Protein AF-A0AAW1KBD0-F1 (afdb_monomer)

InterPro domains:
  IPR000010 Cystatin domain [PF16845] (29-85)
  IPR000010 Cystatin domain [SM00043] (21-104)
  IPR000010 Cystatin domain [cd00042] (24-84)
  IPR018073 Proteinase inhibitor I25, cystatin, conserved site [PS00287] (68-81)
  IPR046350 Cystatin superfamily [SSF54403] (17-84)

Organism: Saponaria officinalis (NCBI:txid3572)

pLDDT: mean 74.29, std 20.33, range [38.12, 97.69]

Secondary structure (DSSP, 8-state):
--TTSHHHHGGGS---------TTS-EE-S-TT-HHHHHHHHHHHHHHHHTS-GGGEEEEEEEEEEEEEESSSEEEEEEEEEEEE--------------TT---PPPPP-----

Sequence (114 aa):
MNTRALFFVLSLLAVITTTSAIVGSYKPIPDLHDPHVQEIAKYAVSEHNKHTSAARLLEYVEIVKGESQVVAGIMYRLVISAKDVVPLTISWPLFMKSHGHTTLASLLSAPLIN

Foldseek 3Di:
DDPVVVVVVVVPPDPPPPPPPPAFDWDWDPDCPPPVNVVVQQVVLVVVQVPDDPQFRKDFDGWPTWIWHDDVHIDIDTDTDIDGDHPPPPPDPQDWDDDPDDPDTDGDDDDDDD

Mean predicted aligned error: 16.5 Å

Solvent-accessible surface area (backbone atoms only — not comparable to full-atom values): 7747 Å² total; per-residue (Å²): 135,69,79,74,60,64,66,62,64,66,72,79,75,72,89,72,82,73,74,75,78,60,82,70,46,77,38,76,52,92,59,70,79,38,68,68,57,44,48,53,52,49,47,53,43,52,56,53,39,75,80,43,60,70,84,64,26,59,42,80,73,49,73,79,43,48,31,36,28,60,74,101,54,79,48,76,51,72,42,69,47,63,45,80,40,79,59,85,73,81,75,76,83,84,83,80,83,87,58,94,90,63,98,73,89,80,88,85,82,88,85,84,88,131

Structure (mmCIF, N/CA/C/O backbone):
data_AF-A0AAW1KBD0-F1
#
_entry.id   AF-A0AAW1KBD0-F1
#
loop_
_atom_site.group_PDB
_atom_site.id
_atom_site.type_symbol
_atom_site.label_atom_id
_atom_site.label_alt_id
_atom_site.label_comp_id
_atom_site.label_asym_id
_atom_site.label_entity_id
_atom_site.label_seq_id
_atom_site.pdbx_PDB_ins_code
_atom_site.Cartn_x
_atom_site.Cartn_y
_atom_site.Cartn_z
_atom_site.occupancy
_atom_site.B_iso_or_equiv
_atom_site.auth_seq_id
_atom_site.auth_comp_id
_atom_site.auth_asym_id
_atom_site.auth_atom_id
_atom_site.pdbx_PDB_model_num
ATOM 1 N N . MET A 1 1 ? 39.008 22.896 -50.871 1.00 45.06 1 MET A N 1
ATOM 2 C CA . MET A 1 1 ? 37.772 22.338 -50.283 1.00 45.06 1 MET A CA 1
ATOM 3 C C . MET A 1 1 ? 38.145 21.018 -49.637 1.00 45.06 1 MET A C 1
ATOM 5 O O . MET A 1 1 ? 38.521 20.081 -50.328 1.00 45.06 1 MET A O 1
ATOM 9 N N . ASN A 1 2 ? 38.233 21.013 -48.311 1.00 38.81 2 ASN A N 1
ATOM 10 C CA . ASN A 1 2 ? 39.131 20.123 -47.582 1.00 38.81 2 ASN A CA 1
ATOM 11 C C . ASN A 1 2 ? 38.305 18.950 -47.047 1.00 38.81 2 ASN A C 1
ATOM 13 O O . ASN A 1 2 ? 37.706 19.040 -45.978 1.00 38.81 2 ASN A O 1
ATOM 17 N N . THR A 1 3 ? 38.274 17.845 -47.789 1.00 50.84 3 THR A N 1
ATOM 18 C CA . THR A 1 3 ? 37.508 16.614 -47.495 1.00 50.84 3 THR A CA 1
ATOM 19 C C . THR A 1 3 ? 37.859 15.938 -46.162 1.00 50.84 3 THR A C 1
ATOM 21 O O . THR A 1 3 ? 37.171 15.019 -45.738 1.00 50.84 3 THR A O 1
ATOM 24 N N . ARG A 1 4 ? 38.886 16.420 -45.452 1.00 52.44 4 ARG A N 1
ATOM 25 C CA . ARG A 1 4 ? 39.281 15.954 -44.114 1.00 52.44 4 ARG A CA 1
ATOM 26 C C . ARG A 1 4 ? 38.477 16.582 -42.970 1.00 52.44 4 ARG A C 1
ATOM 28 O O . ARG A 1 4 ? 38.449 16.013 -41.887 1.00 52.44 4 ARG A O 1
ATOM 35 N N . ALA A 1 5 ? 37.810 17.717 -43.200 1.00 51.47 5 ALA A N 1
ATOM 36 C CA . ALA A 1 5 ? 36.994 18.378 -42.176 1.00 51.47 5 ALA A CA 1
ATOM 37 C C . ALA A 1 5 ? 35.579 17.776 -42.058 1.00 51.47 5 ALA A C 1
ATOM 39 O O . ALA A 1 5 ? 34.957 17.869 -41.004 1.00 51.47 5 ALA A O 1
ATOM 40 N N . LEU A 1 6 ? 35.089 17.107 -43.110 1.00 47.59 6 LEU A N 1
ATOM 41 C CA . LEU A 1 6 ? 33.746 16.516 -43.128 1.00 47.59 6 LEU A CA 1
ATOM 42 C C . LEU A 1 6 ? 33.640 15.239 -42.271 1.00 47.59 6 LEU A C 1
ATOM 44 O O . LEU A 1 6 ? 32.565 14.913 -41.782 1.00 47.59 6 LEU A O 1
ATOM 48 N N . PHE A 1 7 ? 34.758 14.543 -42.038 1.00 49.81 7 PHE A N 1
ATOM 49 C CA . PHE A 1 7 ? 34.787 13.328 -41.215 1.00 49.81 7 PHE A CA 1
ATOM 50 C C . PHE A 1 7 ? 34.842 13.598 -39.706 1.00 49.81 7 PHE A C 1
ATOM 52 O O . PHE A 1 7 ? 34.491 12.720 -38.926 1.00 49.81 7 PHE A O 1
ATOM 59 N N . PHE A 1 8 ? 35.229 14.805 -39.280 1.00 47.72 8 PHE A N 1
ATOM 60 C CA . PHE A 1 8 ? 35.295 15.145 -37.854 1.00 47.72 8 PHE A CA 1
ATOM 61 C C . PHE A 1 8 ? 33.967 15.667 -37.292 1.00 47.72 8 PHE A C 1
ATOM 63 O O . PHE A 1 8 ? 33.673 15.444 -36.122 1.00 47.72 8 PHE A O 1
ATOM 70 N N . VAL A 1 9 ? 33.126 16.302 -38.115 1.00 53.31 9 VAL A N 1
ATOM 71 C CA . VAL A 1 9 ? 31.834 16.859 -37.667 1.00 53.31 9 VAL A CA 1
ATOM 72 C C . VAL A 1 9 ? 30.749 15.778 -37.545 1.00 53.31 9 VAL A C 1
ATOM 74 O O . VAL A 1 9 ? 29.863 15.892 -36.702 1.00 53.31 9 VAL A O 1
ATOM 77 N N . LEU A 1 10 ? 30.850 14.676 -38.299 1.00 48.78 10 LEU A N 1
ATOM 78 C CA . LEU A 1 10 ? 29.890 13.563 -38.224 1.00 48.78 10 LEU A CA 1
ATOM 79 C C . LEU A 1 10 ? 30.087 12.655 -36.991 1.00 48.78 10 LEU A C 1
ATOM 81 O O . LEU A 1 10 ? 29.216 11.852 -36.675 1.00 48.78 10 LEU A O 1
ATOM 85 N N . SER A 1 11 ? 31.202 12.796 -36.265 1.00 51.06 11 SER A N 1
ATOM 86 C CA . SER A 1 11 ? 31.470 12.035 -35.035 1.00 51.06 11 SER A CA 1
ATOM 87 C C . SER A 1 11 ? 30.758 12.601 -33.795 1.00 51.06 11 SER A C 1
ATOM 89 O O . SER A 1 11 ? 30.819 11.982 -32.734 1.00 51.06 11 SER A O 1
ATOM 91 N N . LEU A 1 12 ? 30.098 13.763 -33.896 1.00 52.06 12 LEU A N 1
ATOM 92 C CA . LEU A 1 12 ? 29.471 14.455 -32.759 1.00 52.06 12 LEU A CA 1
ATOM 93 C C . LEU A 1 12 ? 27.948 14.240 -32.673 1.00 52.06 12 LEU A C 1
ATOM 95 O O . LEU A 1 12 ? 27.258 14.984 -31.982 1.00 52.06 12 LEU A O 1
ATOM 99 N N . LEU A 1 13 ? 27.399 13.239 -33.367 1.00 54.75 13 LEU A N 1
ATOM 100 C CA . LEU A 1 13 ? 25.956 12.988 -33.376 1.00 54.75 13 LEU A CA 1
ATOM 101 C C . LEU A 1 13 ? 25.608 11.512 -33.149 1.00 54.75 13 LEU A C 1
ATOM 103 O O . LEU A 1 13 ? 24.948 10.900 -33.975 1.00 54.75 13 LEU A O 1
ATOM 107 N N . ALA A 1 14 ? 26.059 10.937 -32.032 1.00 54.75 14 ALA A N 1
ATOM 108 C CA . ALA A 1 14 ? 25.459 9.729 -31.451 1.00 54.75 14 ALA A CA 1
ATOM 109 C C . ALA A 1 14 ? 26.022 9.447 -30.046 1.00 54.75 14 ALA A C 1
ATOM 111 O O . ALA A 1 14 ? 26.650 8.417 -29.809 1.00 54.75 14 ALA A O 1
ATOM 112 N N . VAL A 1 15 ? 25.776 10.332 -29.074 1.00 56.81 15 VAL A N 1
ATOM 113 C CA . VAL A 1 15 ? 25.726 9.869 -27.678 1.00 56.81 15 VAL A CA 1
ATOM 114 C C . VAL A 1 15 ? 24.391 9.149 -27.524 1.00 56.81 15 VAL A C 1
ATOM 116 O O . VAL A 1 15 ? 23.379 9.731 -27.148 1.00 56.81 15 VAL A O 1
ATOM 119 N N . ILE A 1 16 ? 24.372 7.873 -27.902 1.00 61.94 16 ILE A N 1
ATOM 120 C CA . ILE A 1 16 ? 23.298 6.967 -27.515 1.00 61.94 16 ILE A CA 1
ATOM 121 C C . ILE A 1 16 ? 23.617 6.619 -26.065 1.00 61.94 16 ILE A C 1
ATOM 123 O O . ILE A 1 16 ? 24.506 5.811 -25.799 1.00 61.94 16 ILE A O 1
AT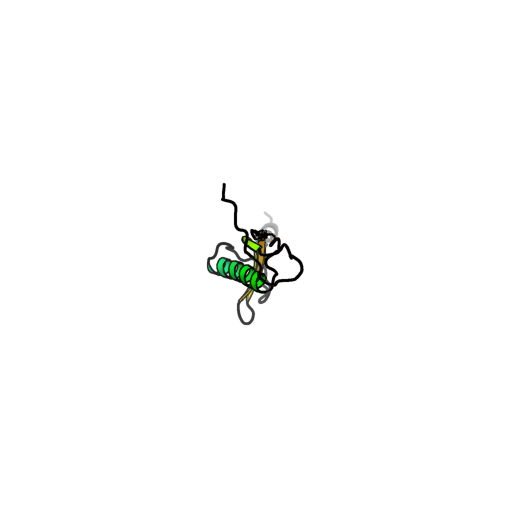OM 127 N N . THR A 1 17 ? 22.956 7.272 -25.109 1.00 53.59 17 THR A N 1
ATOM 128 C CA . THR A 1 17 ? 22.981 6.836 -23.711 1.00 53.59 17 THR A CA 1
ATOM 129 C C . THR A 1 17 ? 22.224 5.514 -23.623 1.00 53.59 17 THR A C 1
ATOM 131 O O . THR A 1 17 ? 21.064 5.449 -23.222 1.00 53.59 17 THR A O 1
ATOM 134 N N . THR A 1 18 ? 22.869 4.420 -24.025 1.00 53.94 18 THR A N 1
ATOM 135 C CA . THR A 1 18 ? 22.396 3.086 -23.683 1.00 53.94 1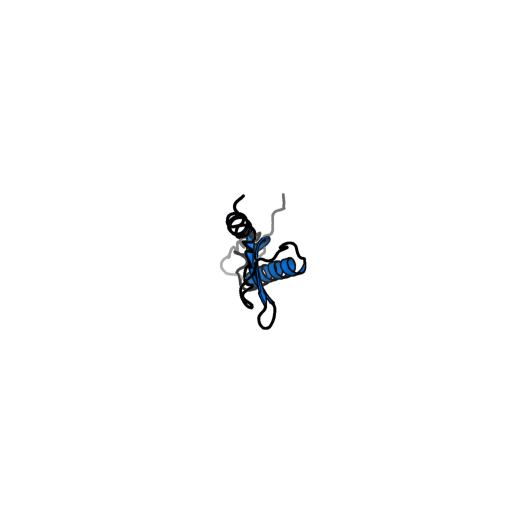8 THR A CA 1
ATOM 136 C C . THR A 1 18 ? 22.533 2.969 -22.172 1.00 53.94 18 THR A C 1
ATOM 138 O O . THR A 1 18 ? 23.605 2.658 -21.652 1.00 53.94 18 THR A O 1
ATOM 141 N N . THR A 1 19 ? 21.462 3.278 -21.441 1.00 56.03 19 THR A N 1
ATOM 142 C CA . THR A 1 19 ? 21.333 2.821 -20.063 1.00 56.03 19 THR A CA 1
ATOM 143 C C . THR A 1 19 ? 21.290 1.304 -20.152 1.00 56.03 19 THR A C 1
ATOM 145 O O . THR A 1 19 ? 20.266 0.707 -20.479 1.00 56.03 19 THR A O 1
ATOM 148 N N . SER A 1 20 ? 22.453 0.670 -19.982 1.00 54.81 20 SER A N 1
ATOM 149 C CA . SER A 1 20 ? 22.546 -0.777 -19.864 1.00 54.81 20 SER A CA 1
ATOM 150 C C . SER A 1 20 ? 21.571 -1.187 -18.773 1.00 54.81 20 SER A C 1
ATOM 152 O O . SER A 1 20 ? 21.772 -0.884 -17.598 1.00 54.81 20 SER A O 1
ATOM 154 N N . ALA A 1 21 ? 20.468 -1.813 -19.175 1.00 56.53 21 ALA A N 1
ATOM 155 C CA . ALA A 1 21 ? 19.522 -2.409 -18.261 1.00 56.53 21 ALA A CA 1
ATOM 156 C C . ALA A 1 21 ? 20.255 -3.549 -17.555 1.00 56.53 21 ALA A C 1
ATOM 158 O O . ALA A 1 21 ? 20.304 -4.664 -18.066 1.00 56.53 21 ALA A O 1
ATOM 159 N N . ILE A 1 22 ? 20.863 -3.259 -16.404 1.00 58.94 22 ILE A N 1
ATOM 160 C CA . ILE A 1 22 ? 21.454 -4.283 -15.549 1.00 58.94 22 ILE A CA 1
ATOM 161 C C . ILE A 1 22 ? 20.298 -5.201 -15.145 1.00 58.94 22 ILE A C 1
ATOM 163 O O . ILE A 1 22 ? 19.399 -4.809 -14.394 1.00 58.94 22 ILE A O 1
ATOM 167 N N . VAL A 1 23 ? 20.271 -6.398 -15.731 1.0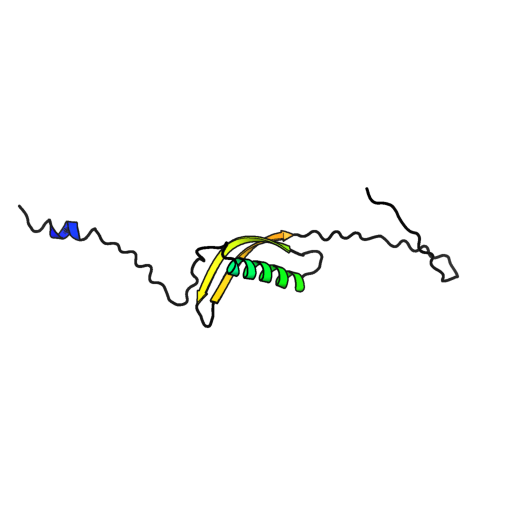0 59.75 23 VAL A N 1
ATOM 168 C CA . VAL A 1 23 ? 19.295 -7.439 -15.411 1.00 59.75 23 VAL A CA 1
ATOM 169 C C . VAL A 1 23 ? 19.441 -7.752 -13.925 1.00 59.75 23 VAL A C 1
ATOM 171 O O . VAL A 1 23 ? 20.545 -7.984 -13.442 1.00 59.75 23 VAL A O 1
ATOM 174 N N . GLY A 1 24 ? 18.332 -7.683 -13.189 1.00 68.62 24 GLY A N 1
ATOM 175 C CA . GLY A 1 24 ? 18.336 -7.862 -11.740 1.00 68.62 24 GLY A CA 1
ATOM 176 C C . GLY A 1 24 ? 18.700 -6.613 -10.931 1.00 68.62 24 GLY A C 1
ATOM 177 O O . GLY A 1 24 ? 19.083 -6.761 -9.782 1.00 68.62 24 GLY A O 1
ATOM 178 N N . SER A 1 25 ? 18.577 -5.392 -11.457 1.00 83.31 25 SER A N 1
ATOM 179 C CA . SER A 1 25 ? 18.565 -4.167 -10.630 1.00 83.31 25 SER A CA 1
ATOM 180 C C . SER A 1 25 ? 17.140 -3.667 -10.394 1.00 83.31 25 SER A C 1
ATOM 182 O O . SER A 1 25 ? 16.263 -3.891 -11.230 1.00 83.31 25 SER A O 1
ATOM 184 N N . TYR A 1 26 ? 16.909 -2.977 -9.274 1.00 91.19 26 TYR A N 1
ATOM 185 C CA . TYR A 1 26 ? 15.653 -2.262 -9.043 1.00 91.19 26 TYR A CA 1
ATOM 186 C C . TYR A 1 26 ? 15.457 -1.178 -10.105 1.00 91.19 26 TYR A C 1
ATOM 188 O O . TYR A 1 26 ? 16.364 -0.388 -10.377 1.00 91.19 26 TYR A O 1
ATOM 196 N N . LYS A 1 27 ? 14.266 -1.142 -10.699 1.00 91.81 27 LYS A N 1
ATOM 197 C CA . LYS A 1 27 ? 13.849 -0.143 -11.683 1.00 91.81 27 LYS A CA 1
ATOM 198 C C . LYS A 1 27 ? 12.646 0.638 -11.163 1.00 91.81 27 LYS A C 1
ATOM 200 O O . LYS A 1 27 ? 11.780 0.026 -10.539 1.00 91.81 27 LYS A O 1
ATOM 205 N N . PRO A 1 28 ? 12.548 1.950 -11.436 1.00 95.44 28 PRO A N 1
ATOM 206 C CA . PRO A 1 28 ? 11.354 2.721 -11.108 1.00 95.44 28 PRO A CA 1
ATOM 207 C C . PRO A 1 28 ? 10.101 2.092 -11.723 1.00 95.44 28 PRO A C 1
ATOM 209 O O . PRO A 1 28 ? 10.129 1.647 -12.873 1.00 95.44 28 PRO A O 1
ATOM 212 N N . ILE A 1 29 ? 9.013 2.052 -10.958 1.00 95.56 29 ILE A N 1
ATOM 213 C CA . ILE A 1 29 ? 7.702 1.639 -11.462 1.00 95.56 29 ILE A CA 1
ATOM 214 C C . ILE A 1 29 ? 7.123 2.814 -12.267 1.00 95.56 29 ILE A C 1
ATOM 216 O O . ILE A 1 29 ? 7.072 3.922 -11.733 1.00 95.56 29 ILE A O 1
ATOM 220 N N . PRO A 1 30 ? 6.721 2.606 -13.535 1.00 91.56 30 PRO A N 1
ATOM 221 C CA . PRO A 1 30 ? 6.287 3.694 -14.410 1.00 91.56 30 PRO A CA 1
ATOM 222 C C . PRO A 1 30 ? 4.930 4.276 -14.009 1.00 91.56 30 PRO A C 1
ATOM 224 O O . PRO A 1 30 ? 4.736 5.481 -14.125 1.00 91.56 30 PRO A O 1
ATOM 227 N N . ASP A 1 31 ? 4.018 3.432 -13.527 1.00 94.75 31 ASP A N 1
ATOM 228 C CA . ASP A 1 31 ? 2.704 3.842 -13.046 1.00 94.75 31 ASP A CA 1
ATOM 229 C C . ASP A 1 31 ? 2.492 3.344 -11.616 1.00 94.75 31 ASP A C 1
ATOM 231 O O . ASP A 1 31 ? 2.358 2.147 -11.362 1.00 94.75 31 ASP A O 1
ATOM 235 N N . LEU A 1 32 ? 2.488 4.278 -10.667 1.00 95.81 32 LEU A N 1
ATOM 236 C CA . LEU A 1 32 ? 2.205 3.972 -9.267 1.00 95.81 32 LEU A CA 1
ATOM 237 C C . LEU A 1 32 ? 0.706 3.788 -9.015 1.00 95.81 32 LEU A C 1
ATOM 239 O O . LEU A 1 32 ? 0.349 3.218 -7.987 1.00 95.81 32 LEU A O 1
ATOM 243 N N . HIS A 1 33 ? -0.163 4.241 -9.921 1.00 95.94 33 HIS A N 1
ATOM 244 C CA . HIS A 1 33 ? -1.614 4.070 -9.839 1.00 95.94 33 HIS A CA 1
ATOM 245 C C . HIS A 1 33 ? -2.100 2.757 -10.450 1.00 95.94 33 HIS A C 1
ATOM 247 O O . HIS A 1 33 ? -3.299 2.477 -10.389 1.00 95.94 33 HIS A O 1
ATOM 253 N N . ASP A 1 34 ? -1.184 1.938 -10.975 1.00 96.81 34 ASP A N 1
ATOM 254 C CA . ASP A 1 34 ? -1.491 0.592 -11.428 1.00 96.81 34 ASP A CA 1
ATOM 255 C C . ASP A 1 34 ? -2.269 -0.165 -10.326 1.00 96.81 34 ASP A C 1
ATOM 257 O O . ASP A 1 34 ? -1.813 -0.218 -9.174 1.00 96.81 34 ASP A O 1
ATOM 261 N N . PRO A 1 35 ? -3.449 -0.737 -10.637 1.00 97.12 35 PRO A N 1
ATOM 262 C CA . PRO A 1 35 ? -4.300 -1.373 -9.636 1.00 97.12 35 PRO A CA 1
ATOM 263 C C . PRO A 1 35 ? -3.596 -2.470 -8.832 1.00 97.12 35 PRO A C 1
ATOM 265 O O . PRO A 1 35 ? -3.861 -2.610 -7.638 1.00 97.12 35 PRO A O 1
ATOM 268 N N . HIS A 1 36 ? -2.679 -3.212 -9.455 1.00 95.81 36 HIS A N 1
ATOM 269 C CA . HIS A 1 36 ? -1.931 -4.271 -8.790 1.00 95.81 36 HIS A CA 1
ATOM 270 C C . HIS A 1 36 ? -0.899 -3.693 -7.813 1.00 95.81 36 HIS A C 1
ATOM 272 O O . HIS A 1 36 ? -0.780 -4.154 -6.678 1.00 95.81 36 HIS A O 1
ATOM 278 N N . VAL A 1 37 ? -0.200 -2.626 -8.204 1.00 95.94 37 VAL A N 1
ATOM 279 C CA . VAL A 1 37 ? 0.752 -1.925 -7.323 1.00 95.94 37 VAL A CA 1
ATOM 280 C C . VAL A 1 37 ? 0.026 -1.282 -6.131 1.00 95.94 37 VAL A C 1
ATOM 282 O O . VAL A 1 37 ? 0.499 -1.356 -4.993 1.00 95.94 37 VAL A O 1
ATOM 285 N N . GLN A 1 38 ? -1.156 -0.712 -6.371 1.00 97.69 38 GLN A N 1
ATOM 286 C CA . GLN A 1 38 ? -2.028 -0.153 -5.335 1.00 97.69 38 GLN A CA 1
ATOM 287 C C . GLN A 1 38 ? -2.525 -1.218 -4.349 1.00 97.69 38 GLN A C 1
ATOM 289 O O . GLN A 1 38 ? -2.573 -0.972 -3.141 1.00 97.69 38 GLN A O 1
ATOM 294 N N . GLU A 1 39 ? -2.887 -2.402 -4.838 1.00 97.25 39 GLU A N 1
ATOM 295 C CA . GLU A 1 39 ? -3.297 -3.530 -4.000 1.00 97.25 39 GLU A CA 1
ATOM 296 C C . GLU A 1 39 ? -2.157 -3.994 -3.086 1.00 97.25 39 GLU A C 1
ATOM 298 O O . GLU A 1 39 ? -2.361 -4.140 -1.879 1.00 97.25 39 GLU A O 1
ATOM 303 N N . ILE A 1 40 ? -0.941 -4.124 -3.625 1.00 96.44 40 ILE A N 1
ATOM 304 C CA . ILE A 1 40 ? 0.255 -4.484 -2.849 1.00 96.44 40 ILE A CA 1
ATOM 305 C C . ILE A 1 40 ? 0.510 -3.461 -1.734 1.00 96.44 40 ILE A C 1
ATOM 307 O O . ILE A 1 40 ? 0.791 -3.842 -0.595 1.00 96.44 40 ILE A O 1
ATOM 311 N N . ALA A 1 41 ? 0.378 -2.164 -2.026 1.00 96.38 41 ALA A N 1
ATOM 312 C CA . ALA A 1 41 ? 0.570 -1.117 -1.027 1.00 96.38 41 ALA A CA 1
ATOM 313 C C . ALA A 1 41 ? -0.475 -1.181 0.100 1.00 96.38 41 ALA A C 1
ATOM 315 O O . ALA A 1 41 ? -0.124 -1.125 1.281 1.00 96.38 41 ALA A O 1
ATOM 316 N N . LYS A 1 42 ? -1.755 -1.360 -0.247 1.00 97.06 42 LYS A N 1
ATOM 317 C CA . LYS A 1 42 ? -2.842 -1.514 0.734 1.00 97.06 42 LYS A CA 1
ATOM 318 C C . LYS A 1 42 ? -2.663 -2.768 1.584 1.00 97.06 42 LYS A C 1
ATOM 320 O O . LYS A 1 42 ? -2.866 -2.716 2.798 1.00 97.06 42 LYS A O 1
ATOM 325 N N . TYR A 1 43 ? -2.245 -3.870 0.964 1.00 95.88 43 TYR A N 1
ATOM 326 C CA . TYR A 1 43 ? -1.930 -5.109 1.664 1.00 95.88 43 TYR A CA 1
ATOM 327 C C . TYR A 1 43 ? -0.791 -4.905 2.668 1.00 95.88 43 TYR A C 1
ATOM 329 O O . TYR A 1 43 ? -0.934 -5.288 3.824 1.00 95.88 43 TYR A O 1
ATOM 337 N N . ALA A 1 44 ? 0.291 -4.223 2.280 1.00 94.81 44 ALA A N 1
ATOM 338 C CA . ALA A 1 44 ? 1.411 -3.941 3.177 1.00 94.81 44 ALA A CA 1
ATOM 339 C C . ALA A 1 44 ? 0.989 -3.138 4.424 1.00 94.81 44 ALA A C 1
ATOM 341 O O . ALA A 1 44 ? 1.389 -3.482 5.537 1.00 94.81 44 ALA A O 1
ATOM 342 N N . VAL A 1 45 ? 0.144 -2.111 4.261 1.00 94.94 45 VAL A N 1
ATOM 343 C CA . VAL A 1 45 ? -0.402 -1.338 5.396 1.00 94.94 45 VAL A CA 1
ATOM 344 C C . VAL A 1 45 ? -1.321 -2.203 6.265 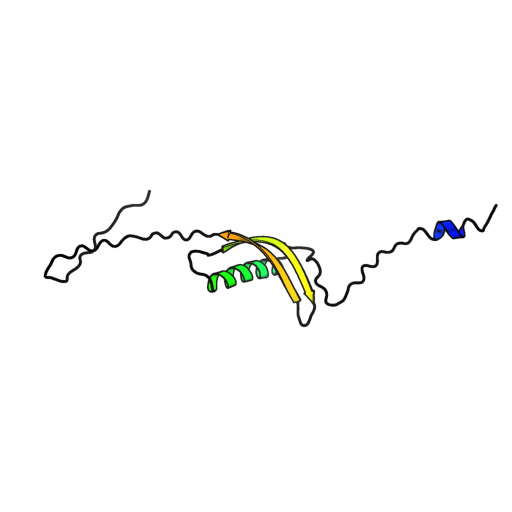1.00 94.94 45 VAL A C 1
ATOM 346 O O . VAL A 1 45 ? -1.233 -2.167 7.492 1.00 94.94 45 VAL A O 1
ATOM 349 N N . SER A 1 46 ? -2.179 -3.019 5.647 1.00 94.75 46 SER A N 1
ATOM 350 C CA . SER A 1 46 ? -3.078 -3.921 6.374 1.00 94.75 46 SER A CA 1
ATOM 351 C C . SER A 1 46 ? -2.314 -4.965 7.194 1.00 94.75 46 SER A C 1
ATOM 353 O O . SER A 1 46 ? -2.614 -5.147 8.373 1.00 94.75 46 SER A O 1
ATOM 355 N N . GLU A 1 47 ? -1.300 -5.606 6.613 1.00 94.69 47 GLU A N 1
ATOM 356 C CA . GLU A 1 47 ? -0.438 -6.560 7.317 1.00 94.69 47 GLU A CA 1
ATOM 357 C C . GLU A 1 47 ? 0.324 -5.894 8.462 1.00 94.69 47 GLU A C 1
ATOM 359 O O . GLU A 1 47 ? 0.351 -6.420 9.574 1.00 94.69 47 GLU A O 1
ATOM 364 N N . HIS A 1 48 ? 0.877 -4.698 8.241 1.00 92.19 48 HIS A N 1
ATOM 365 C CA . HIS A 1 48 ? 1.536 -3.943 9.306 1.00 92.19 48 HIS A CA 1
ATOM 366 C C . HIS A 1 48 ? 0.605 -3.693 10.504 1.00 92.19 48 HIS A C 1
ATOM 368 O O . HIS A 1 48 ? 1.007 -3.852 11.661 1.00 92.19 48 HIS A O 1
ATOM 374 N N . ASN A 1 49 ? -0.661 -3.368 10.236 1.00 92.31 49 ASN A N 1
ATOM 375 C CA . ASN A 1 49 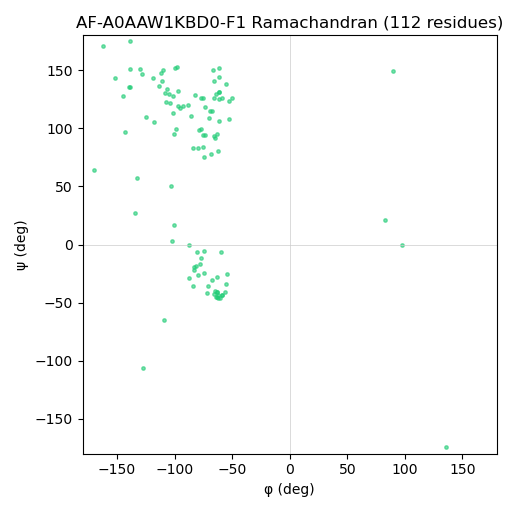? -1.664 -3.133 11.268 1.00 92.31 49 ASN A CA 1
ATOM 376 C C . ASN A 1 49 ? -2.031 -4.397 12.061 1.00 92.31 49 ASN A C 1
ATOM 378 O O . ASN A 1 49 ? -2.324 -4.286 13.249 1.00 92.31 49 ASN A O 1
ATOM 382 N N . LYS A 1 50 ? -1.977 -5.597 11.463 1.00 91.69 50 LYS A N 1
ATOM 383 C CA . LYS A 1 50 ? -2.255 -6.863 12.178 1.00 91.69 50 LYS A CA 1
ATOM 384 C C . LYS A 1 50 ? -1.256 -7.144 13.299 1.00 91.69 50 LYS A C 1
ATOM 386 O O . LYS A 1 50 ? -1.592 -7.821 14.268 1.00 91.69 50 LYS A O 1
ATOM 391 N N . HIS A 1 51 ? -0.038 -6.632 13.164 1.00 89.62 51 HIS A N 1
ATOM 392 C CA . HIS A 1 51 ? 1.044 -6.829 14.126 1.00 89.62 51 HIS A CA 1
ATOM 393 C C . HIS A 1 51 ? 1.270 -5.616 15.039 1.00 89.62 51 HIS A C 1
ATOM 395 O O . HIS A 1 51 ? 2.176 -5.634 15.873 1.00 89.62 51 HIS A O 1
ATOM 401 N N . THR A 1 52 ? 0.446 -4.575 14.907 1.00 86.19 52 THR A N 1
ATOM 402 C CA . THR A 1 52 ? 0.586 -3.311 15.633 1.00 86.19 52 THR A CA 1
ATOM 403 C C . THR A 1 52 ? -0.538 -3.152 16.658 1.00 86.19 52 THR A C 1
ATOM 405 O O . THR A 1 52 ? -1.640 -3.671 16.497 1.00 86.19 52 THR A O 1
ATOM 408 N N . SER A 1 53 ? -0.267 -2.455 17.764 1.00 80.25 53 SER A N 1
ATOM 409 C CA . SER A 1 53 ? -1.299 -2.154 18.757 1.00 80.25 53 SER A CA 1
ATOM 410 C C . SER A 1 53 ? -2.353 -1.199 18.187 1.00 80.25 53 SER A C 1
ATOM 412 O O . SER A 1 53 ? -2.045 -0.324 17.380 1.00 80.25 53 SER A O 1
ATOM 414 N N . ALA A 1 54 ? -3.598 -1.304 18.666 1.00 76.56 54 ALA A N 1
ATOM 415 C CA . ALA A 1 54 ? -4.717 -0.487 18.180 1.00 76.56 54 ALA A CA 1
ATOM 416 C C . ALA A 1 54 ? -4.464 1.037 18.243 1.00 76.56 54 ALA A C 1
ATOM 418 O O . ALA A 1 54 ? -5.035 1.786 17.462 1.00 76.56 54 ALA A O 1
ATOM 419 N N . ALA A 1 55 ? -3.583 1.492 19.141 1.00 75.12 55 ALA A N 1
ATOM 420 C CA . ALA A 1 55 ? -3.186 2.893 19.306 1.00 75.12 55 ALA A CA 1
ATOM 421 C C . ALA A 1 55 ? -2.248 3.441 18.211 1.00 75.12 55 ALA A C 1
ATOM 423 O O . ALA A 1 55 ? -1.910 4.620 18.257 1.00 75.12 55 ALA A O 1
ATOM 424 N N . ARG A 1 56 ? -1.779 2.602 17.279 1.00 81.25 56 ARG A N 1
ATOM 425 C CA . ARG A 1 56 ? -0.824 2.967 16.216 1.00 81.25 56 ARG A CA 1
ATOM 426 C C . ARG A 1 56 ? -1.240 2.438 14.842 1.00 81.25 56 ARG A C 1
ATOM 428 O O . ARG A 1 56 ? -0.395 2.141 14.005 1.00 81.25 56 ARG A O 1
ATOM 435 N N . LEU A 1 57 ? -2.540 2.248 14.634 1.00 88.31 57 LEU A N 1
ATOM 436 C CA . LEU A 1 57 ? -3.049 1.809 13.340 1.00 88.31 57 LEU A CA 1
ATOM 437 C C . LEU A 1 57 ? -2.806 2.890 12.290 1.00 88.31 57 LEU A C 1
ATOM 439 O O . LEU A 1 57 ? -2.975 4.075 12.564 1.00 88.31 57 LEU A O 1
ATOM 443 N N . LEU A 1 58 ? -2.446 2.466 11.085 1.00 92.94 58 LEU A N 1
ATOM 444 C CA . LEU A 1 58 ? -2.190 3.346 9.952 1.00 92.94 58 LEU A CA 1
ATOM 445 C C . LEU A 1 58 ? -3.278 3.192 8.888 1.00 92.94 58 LEU A C 1
ATOM 447 O O . LEU A 1 58 ? -3.715 2.082 8.585 1.00 92.94 58 LEU A O 1
ATOM 451 N N . GLU A 1 59 ? -3.691 4.294 8.276 1.00 93.75 59 GLU A N 1
ATOM 452 C CA . GLU A 1 59 ? -4.553 4.295 7.094 1.00 93.75 59 GLU A CA 1
ATOM 453 C C . GLU A 1 59 ? -3.721 4.636 5.858 1.00 93.75 59 GLU A C 1
ATOM 455 O O . GLU A 1 59 ? -2.973 5.616 5.842 1.00 93.75 59 GLU A 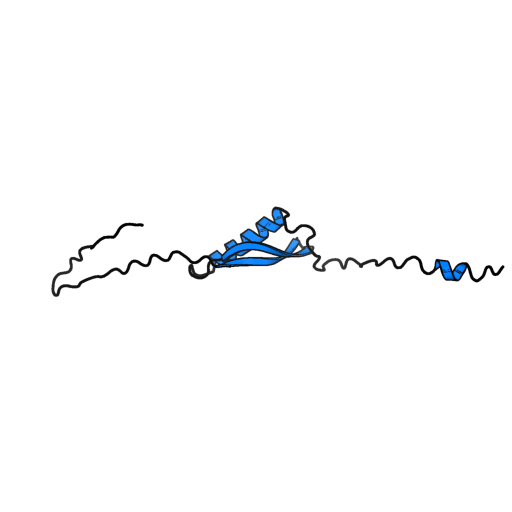O 1
ATOM 460 N N . TYR A 1 60 ? -3.859 3.809 4.822 1.00 95.06 60 TYR A N 1
ATOM 461 C CA . TYR A 1 60 ? -3.207 4.010 3.532 1.00 95.06 60 TYR A CA 1
ATOM 462 C C . TYR A 1 60 ? -3.667 5.326 2.885 1.00 95.06 60 TYR A C 1
ATOM 464 O O . TYR A 1 60 ? -4.870 5.565 2.780 1.00 95.06 60 TYR A O 1
ATOM 472 N N . VAL A 1 61 ? -2.718 6.143 2.414 1.00 96.25 61 VAL A N 1
ATOM 473 C CA . VAL A 1 61 ? -3.002 7.376 1.660 1.00 96.25 61 VAL A CA 1
ATOM 474 C C . VAL A 1 61 ? -2.601 7.199 0.199 1.00 96.25 61 VAL A C 1
ATOM 476 O O . VAL A 1 61 ? -3.462 7.194 -0.677 1.00 96.25 61 VAL A O 1
ATOM 479 N N . GLU A 1 62 ? -1.306 7.024 -0.069 1.00 96.19 62 GLU A N 1
ATOM 480 C CA . GLU A 1 62 ? -0.773 6.917 -1.431 1.00 96.19 62 GLU A CA 1
ATOM 481 C C . GLU A 1 62 ? 0.628 6.289 -1.469 1.00 96.19 62 GLU A C 1
ATOM 483 O O . GLU A 1 62 ? 1.294 6.127 -0.442 1.00 96.19 62 GLU A O 1
ATOM 488 N N . ILE A 1 63 ? 1.107 5.984 -2.676 1.00 97.38 63 ILE A N 1
ATOM 489 C CA . ILE A 1 63 ? 2.488 5.566 -2.930 1.00 97.38 63 ILE A CA 1
ATOM 490 C C . ILE A 1 63 ? 3.282 6.786 -3.391 1.00 97.38 63 ILE A C 1
ATOM 492 O O . ILE A 1 63 ? 3.000 7.354 -4.440 1.00 97.38 63 ILE A O 1
ATOM 496 N N . VAL A 1 64 ? 4.314 7.149 -2.633 1.00 97.06 64 VAL A N 1
ATOM 497 C CA . VAL A 1 64 ? 5.194 8.292 -2.930 1.00 97.06 64 VAL A CA 1
ATOM 498 C C . VAL A 1 64 ? 6.295 7.898 -3.913 1.00 97.06 64 VAL A C 1
ATOM 500 O O . VAL A 1 64 ? 6.722 8.689 -4.751 1.00 97.06 64 VAL A O 1
ATOM 503 N N . LYS A 1 65 ? 6.787 6.660 -3.806 1.00 95.50 65 LYS A N 1
ATOM 504 C CA . LYS A 1 65 ? 7.826 6.116 -4.684 1.00 95.50 65 LYS A CA 1
ATOM 505 C C . LYS A 1 65 ? 7.684 4.603 -4.786 1.00 95.50 65 LYS A C 1
ATOM 507 O O . LYS A 1 65 ? 7.402 3.945 -3.788 1.00 95.50 65 LYS A O 1
ATOM 512 N N . GLY A 1 66 ? 7.943 4.050 -5.967 1.00 95.56 66 GLY A N 1
ATOM 513 C CA . GLY A 1 66 ? 7.933 2.610 -6.196 1.00 95.56 66 GLY A CA 1
ATOM 514 C C . GLY A 1 66 ? 9.067 2.162 -7.108 1.00 95.56 66 GLY A C 1
ATOM 515 O O . GLY A 1 66 ? 9.338 2.779 -8.138 1.00 95.56 66 GLY A O 1
ATOM 516 N N . GLU A 1 67 ? 9.725 1.075 -6.729 1.00 95.69 67 GLU A N 1
ATOM 517 C CA . GLU A 1 67 ? 10.724 0.377 -7.534 1.00 95.69 67 GLU A CA 1
ATOM 518 C C . GLU A 1 67 ? 10.363 -1.112 -7.601 1.00 95.69 67 GLU A C 1
ATOM 520 O O . GLU A 1 67 ? 9.828 -1.674 -6.645 1.00 95.69 67 GLU A O 1
ATOM 525 N N . SER A 1 68 ? 10.658 -1.763 -8.723 1.00 94.12 68 SER A N 1
ATOM 526 C CA . SER A 1 68 ? 10.450 -3.198 -8.913 1.00 94.12 68 SER A CA 1
ATOM 527 C C . SER A 1 68 ? 11.699 -3.878 -9.460 1.00 94.12 68 SER A C 1
ATOM 529 O O . SER A 1 68 ? 12.512 -3.264 -10.155 1.00 94.12 68 SER A O 1
ATOM 531 N N . GLN A 1 69 ? 11.870 -5.152 -9.133 1.00 92.88 69 GLN A N 1
ATOM 532 C CA . GLN A 1 69 ? 12.981 -5.972 -9.602 1.00 92.88 69 GLN A CA 1
ATOM 533 C C . GLN A 1 69 ? 12.463 -7.361 -9.970 1.00 92.88 69 GLN A C 1
ATOM 535 O O . GLN A 1 69 ? 11.701 -7.964 -9.216 1.00 92.88 69 GLN A O 1
ATOM 540 N N . VAL A 1 70 ? 12.911 -7.884 -11.111 1.00 88.81 70 VAL A N 1
ATOM 541 C CA . VAL A 1 70 ? 12.627 -9.262 -11.531 1.00 88.81 70 VAL A CA 1
ATOM 542 C C . VAL A 1 70 ? 13.763 -10.164 -11.049 1.00 88.81 70 VAL A C 1
ATOM 544 O O . VAL A 1 70 ? 14.918 -9.943 -11.419 1.00 88.81 70 VAL A O 1
ATOM 547 N N . VAL A 1 71 ? 13.439 -11.152 -10.212 1.00 83.81 71 VAL A N 1
ATOM 548 C CA . VAL A 1 71 ? 14.370 -12.180 -9.707 1.00 83.81 71 VAL A CA 1
ATOM 549 C C . VAL A 1 71 ? 13.751 -13.564 -9.970 1.00 83.81 71 VAL A C 1
ATOM 551 O O . VAL A 1 71 ? 13.657 -13.963 -11.125 1.00 83.81 71 VAL A O 1
ATOM 554 N N . ALA A 1 72 ? 13.243 -14.260 -8.945 1.00 84.00 72 ALA A N 1
ATOM 555 C CA . ALA A 1 72 ? 12.404 -15.462 -9.054 1.00 84.00 72 ALA A CA 1
ATOM 556 C C . ALA A 1 72 ? 10.925 -15.102 -8.789 1.00 84.00 72 ALA A C 1
ATOM 558 O O . ALA A 1 72 ? 10.271 -15.664 -7.916 1.00 84.00 72 ALA A O 1
ATOM 559 N N . GLY A 1 73 ? 10.450 -14.069 -9.487 1.00 86.38 73 GLY A N 1
ATOM 560 C CA . GLY A 1 73 ? 9.219 -13.329 -9.195 1.00 86.38 73 GLY A CA 1
ATOM 561 C C . GLY A 1 73 ? 9.453 -11.821 -9.317 1.00 86.38 73 GLY A C 1
ATOM 562 O O . GLY A 1 73 ? 10.540 -11.395 -9.724 1.00 86.38 73 GLY A O 1
ATOM 563 N N . ILE A 1 74 ? 8.450 -11.015 -8.963 1.00 88.31 74 ILE A N 1
ATOM 564 C CA . ILE A 1 74 ? 8.567 -9.551 -8.921 1.00 88.31 74 ILE A CA 1
ATOM 565 C C .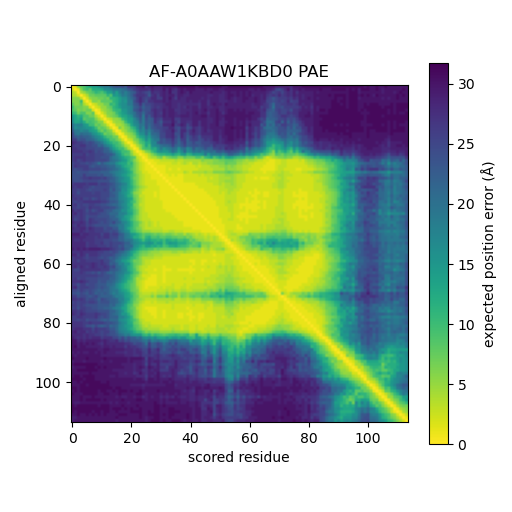 ILE A 1 74 ? 8.685 -9.114 -7.463 1.00 88.31 74 ILE A C 1
ATOM 567 O O . ILE A 1 74 ? 7.809 -9.396 -6.649 1.00 88.31 74 ILE A O 1
ATOM 571 N N . MET A 1 75 ? 9.771 -8.421 -7.137 1.00 92.00 75 MET A N 1
ATOM 572 C CA . MET A 1 75 ? 9.977 -7.813 -5.827 1.00 92.00 75 MET A CA 1
ATOM 573 C C . MET A 1 75 ? 9.674 -6.320 -5.908 1.00 92.00 75 MET A C 1
ATOM 575 O O . MET A 1 75 ? 10.227 -5.627 -6.762 1.00 92.00 75 MET A O 1
ATOM 579 N N . TYR A 1 76 ? 8.811 -5.832 -5.017 1.00 93.81 76 TYR A N 1
ATOM 580 C CA . TYR A 1 76 ? 8.389 -4.434 -4.954 1.00 93.81 76 TYR A CA 1
ATOM 581 C C . TYR A 1 76 ? 9.024 -3.733 -3.754 1.00 93.81 76 TYR A C 1
ATOM 583 O O . TYR A 1 76 ? 9.001 -4.241 -2.634 1.00 93.81 76 TYR A O 1
ATOM 591 N N . ARG A 1 77 ? 9.554 -2.532 -3.980 1.00 95.44 77 ARG A N 1
ATOM 592 C CA . ARG A 1 77 ? 10.004 -1.607 -2.940 1.00 95.44 77 ARG A CA 1
ATOM 593 C C . ARG A 1 77 ? 9.162 -0.344 -3.043 1.00 95.44 77 ARG A C 1
ATOM 595 O O . ARG A 1 77 ? 9.350 0.449 -3.963 1.00 95.44 77 ARG A O 1
ATOM 602 N N . LEU A 1 78 ? 8.237 -0.176 -2.105 1.00 96.88 78 LEU A N 1
ATOM 603 C CA . LEU A 1 78 ? 7.294 0.939 -2.084 1.00 96.88 78 LEU A CA 1
ATOM 604 C C . LEU A 1 78 ? 7.570 1.837 -0.876 1.00 96.88 78 LEU A C 1
ATOM 606 O O . LEU A 1 78 ? 7.784 1.350 0.233 1.00 96.88 78 LEU A O 1
ATOM 610 N N . VAL A 1 79 ? 7.548 3.148 -1.097 1.00 97.06 79 VAL A N 1
ATOM 611 C CA . VAL A 1 79 ? 7.477 4.165 -0.046 1.00 97.06 79 VAL A CA 1
ATOM 612 C C . VAL A 1 79 ? 6.035 4.643 -0.006 1.00 97.06 79 VAL A C 1
ATOM 614 O O . VAL A 1 79 ? 5.551 5.232 -0.972 1.00 97.06 79 VAL A O 1
ATOM 617 N N . ILE A 1 80 ? 5.351 4.349 1.094 1.00 96.75 80 ILE A N 1
ATOM 618 C CA . ILE A 1 80 ? 3.918 4.585 1.259 1.00 96.75 80 ILE A CA 1
ATOM 619 C C . ILE A 1 80 ? 3.726 5.738 2.238 1.00 96.75 80 ILE A C 1
ATOM 621 O O . ILE A 1 80 ? 4.310 5.739 3.321 1.00 96.75 80 ILE A O 1
ATOM 625 N N . S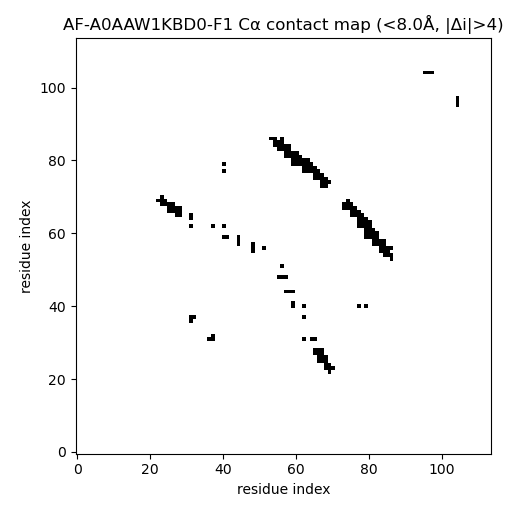ER A 1 81 ? 2.897 6.701 1.851 1.00 95.44 81 SER A N 1
ATOM 626 C CA . SER A 1 81 ? 2.360 7.694 2.772 1.00 95.44 81 SER A CA 1
ATOM 627 C C . SER A 1 81 ? 1.155 7.088 3.485 1.00 95.44 81 SER A C 1
ATOM 629 O O . SER A 1 81 ? 0.251 6.534 2.849 1.00 95.44 81 SER A O 1
ATOM 631 N N . ALA A 1 82 ? 1.154 7.168 4.810 1.00 94.12 82 ALA A N 1
ATOM 632 C CA . ALA A 1 82 ? 0.071 6.695 5.653 1.00 94.12 82 ALA A CA 1
ATOM 633 C C . ALA A 1 82 ? -0.176 7.700 6.778 1.00 94.12 82 ALA A C 1
ATOM 635 O O . ALA A 1 82 ? 0.741 8.408 7.199 1.00 94.12 82 ALA A O 1
ATOM 636 N N . LYS A 1 83 ? -1.416 7.761 7.256 1.00 92.81 83 LYS A N 1
ATOM 637 C CA . LYS A 1 83 ? -1.815 8.620 8.377 1.00 92.81 83 LYS A CA 1
ATOM 638 C C . LYS A 1 83 ? -2.167 7.769 9.589 1.00 92.81 83 LYS A C 1
ATOM 640 O O . LYS A 1 83 ? -2.708 6.675 9.433 1.00 92.81 83 LYS A O 1
ATOM 645 N N . ASP A 1 84 ? -1.898 8.288 10.781 1.00 90.69 84 ASP A N 1
ATOM 646 C CA . ASP A 1 84 ? -2.335 7.645 12.014 1.00 90.69 84 ASP A CA 1
ATOM 647 C C . ASP A 1 84 ? -3.862 7.630 12.082 1.00 90.69 84 ASP A C 1
ATOM 649 O O . ASP A 1 84 ? -4.537 8.654 11.934 1.00 90.69 84 ASP A O 1
ATOM 653 N N . VAL A 1 85 ? -4.406 6.451 12.349 1.00 84.12 85 VAL A N 1
ATOM 654 C CA . VAL A 1 85 ? -5.781 6.297 12.789 1.00 84.12 85 VAL A CA 1
ATOM 655 C C . VAL A 1 85 ? -5.757 6.473 14.291 1.00 84.12 85 VAL A C 1
ATOM 657 O O . VAL A 1 85 ? -5.253 5.621 15.018 1.00 84.12 85 VAL A O 1
ATOM 660 N N . VAL A 1 86 ? -6.315 7.577 14.774 1.00 73.81 86 VAL A N 1
ATOM 661 C CA . VAL A 1 86 ? -6.620 7.706 16.196 1.00 73.81 86 VAL A CA 1
ATOM 662 C C . VAL A 1 86 ? -7.778 6.746 16.473 1.00 73.81 86 VAL A C 1
ATOM 664 O O . VAL A 1 86 ? -8.891 7.019 16.009 1.00 73.81 86 VAL A O 1
ATOM 667 N N . PRO A 1 87 ? -7.580 5.614 17.181 1.00 62.12 87 PRO A N 1
ATOM 668 C CA . PRO A 1 87 ? -8.721 4.811 17.578 1.00 62.12 87 PRO A CA 1
ATOM 669 C C . PRO A 1 87 ? -9.580 5.687 18.487 1.00 62.12 87 PRO A C 1
ATOM 671 O O . PRO A 1 87 ? -9.079 6.229 19.476 1.00 62.12 87 PRO A O 1
ATOM 674 N N . LEU A 1 88 ? -10.865 5.834 18.155 1.00 57.84 88 LEU A N 1
ATOM 675 C CA . LEU A 1 88 ? -11.863 6.436 19.038 1.00 57.84 88 LEU A CA 1
ATOM 676 C C . LEU A 1 88 ? -11.968 5.561 20.292 1.00 57.84 88 LEU A C 1
ATOM 678 O O . LEU A 1 88 ? -12.830 4.694 20.415 1.00 57.84 88 LEU A O 1
ATOM 682 N N . THR A 1 89 ? -11.027 5.743 21.212 1.00 52.44 89 THR A N 1
ATOM 683 C CA . THR A 1 89 ? -10.990 5.045 22.486 1.00 52.44 89 THR A CA 1
ATOM 684 C C . THR A 1 89 ? -11.988 5.759 23.377 1.00 52.44 89 THR A C 1
ATOM 686 O O . THR A 1 89 ? -11.635 6.644 24.153 1.00 52.44 89 THR A O 1
ATOM 689 N N . ILE A 1 90 ? -13.262 5.393 23.244 1.00 53.91 90 ILE A N 1
ATOM 690 C CA . ILE A 1 90 ? -14.286 5.758 24.219 1.00 53.91 90 ILE A CA 1
ATOM 691 C C . ILE A 1 90 ? -14.049 4.863 25.442 1.00 53.91 90 ILE A C 1
ATOM 693 O O . ILE A 1 90 ? -14.712 3.848 25.647 1.00 53.91 90 ILE A O 1
ATOM 697 N N . SER A 1 91 ? -13.015 5.187 26.220 1.00 53.25 91 SER A N 1
ATOM 698 C CA . SER A 1 91 ? -12.774 4.552 27.511 1.00 53.25 91 SER A CA 1
ATOM 699 C C . SER A 1 91 ? -13.801 5.103 28.493 1.00 53.25 91 SER A C 1
ATOM 701 O O . SER A 1 91 ? -13.589 6.159 29.084 1.00 53.25 91 SER A O 1
ATOM 703 N N . TRP A 1 92 ? -14.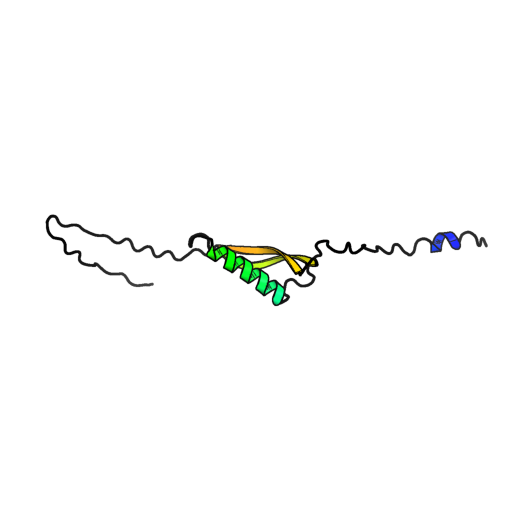918 4.399 28.663 1.00 59.56 92 TRP A N 1
ATOM 704 C CA . TRP A 1 92 ? -15.863 4.675 29.741 1.00 59.56 92 TRP A CA 1
ATOM 705 C C . TRP A 1 92 ? -15.209 4.285 31.079 1.00 59.56 92 TRP A C 1
ATOM 707 O O . TRP A 1 92 ? -14.930 3.100 31.278 1.00 59.56 92 TRP A O 1
ATOM 717 N N . PRO A 1 93 ? -14.933 5.218 32.011 1.00 57.59 93 PRO A N 1
ATOM 718 C CA . PRO A 1 93 ? -14.463 4.835 33.337 1.00 57.59 93 PRO A CA 1
ATOM 719 C C . PRO A 1 93 ? -15.591 4.113 34.090 1.00 57.59 93 PRO A C 1
ATOM 721 O O . PRO A 1 93 ? -16.629 4.698 34.398 1.00 57.59 93 PRO A O 1
ATOM 724 N N . LEU A 1 94 ? -15.395 2.825 34.390 1.00 58.06 94 LEU A N 1
ATOM 725 C CA . LEU A 1 94 ? -16.308 2.047 35.225 1.00 58.06 94 LEU A CA 1
ATOM 726 C C . LEU A 1 94 ? -16.104 2.457 36.695 1.00 58.06 94 LEU A C 1
ATOM 728 O O . LEU A 1 94 ? -15.215 1.947 37.378 1.00 58.06 94 LEU A O 1
ATOM 732 N N . PHE A 1 95 ? -16.898 3.401 37.198 1.00 59.69 95 PHE A N 1
ATOM 733 C CA . PHE A 1 95 ? -16.863 3.769 38.615 1.00 59.69 95 PHE A CA 1
ATOM 734 C C . PHE A 1 95 ? -17.632 2.732 39.446 1.00 59.69 95 PHE A C 1
ATOM 736 O O . PHE A 1 95 ? -18.856 2.774 39.542 1.00 59.69 95 PHE A O 1
ATOM 743 N N . MET A 1 96 ? -16.913 1.791 40.064 1.00 57.44 96 MET A N 1
ATOM 744 C CA . MET A 1 96 ? -17.489 0.860 41.041 1.00 57.44 96 MET A CA 1
ATOM 745 C C . MET A 1 96 ? -17.422 1.464 42.447 1.00 57.44 96 MET A C 1
ATOM 747 O O . MET A 1 96 ? -16.336 1.728 42.962 1.00 57.44 96 MET A O 1
ATOM 751 N N . LYS A 1 97 ? -18.574 1.652 43.102 1.00 55.66 97 LYS A N 1
ATOM 752 C CA . LYS A 1 97 ? -18.633 2.061 44.513 1.00 55.66 97 LYS A CA 1
ATOM 753 C C . LYS A 1 97 ? -18.861 0.844 45.411 1.00 55.66 97 LYS A C 1
ATOM 755 O O . LYS A 1 97 ? -19.988 0.385 45.575 1.00 55.66 97 LYS A O 1
ATOM 760 N N . SER A 1 98 ? -17.784 0.337 46.008 1.00 50.97 98 SER A N 1
ATOM 761 C CA . SER A 1 98 ? -17.849 -0.715 47.031 1.00 50.97 98 SER A CA 1
ATOM 762 C C . SER A 1 98 ? -18.542 -0.192 48.295 1.00 50.97 98 SER A C 1
ATOM 764 O O . SER A 1 98 ? -18.137 0.836 48.838 1.00 50.97 98 SER A O 1
ATOM 766 N N . HIS A 1 99 ? -19.584 -0.889 48.753 1.00 59.31 99 HIS A N 1
ATOM 767 C CA . HIS A 1 99 ? -20.191 -0.674 50.066 1.00 59.31 99 HIS A CA 1
ATOM 768 C C . HIS A 1 99 ? -19.806 -1.864 50.944 1.00 59.31 99 HIS A C 1
ATOM 770 O O . HIS A 1 99 ? -20.027 -3.018 50.576 1.00 59.31 99 HIS A O 1
ATOM 776 N N . GLY A 1 100 ? -19.161 -1.579 52.076 1.00 61.81 100 GLY A N 1
ATOM 777 C CA . GLY A 1 100 ? -18.638 -2.596 52.979 1.00 61.81 100 GLY A CA 1
ATOM 778 C C . GLY A 1 100 ? -19.713 -3.611 53.371 1.00 61.81 100 GLY A C 1
ATOM 779 O O . GLY A 1 100 ? -20.742 -3.239 53.925 1.00 61.81 100 GLY A O 1
ATOM 780 N N . HIS A 1 101 ? -19.405 -4.883 53.107 1.00 58.75 101 HIS A N 1
ATOM 781 C CA . HIS A 1 101 ? -20.052 -6.112 53.589 1.00 58.75 101 HIS A CA 1
ATOM 782 C C . HIS A 1 101 ? -21.092 -6.836 52.716 1.00 58.75 101 HIS A C 1
ATOM 784 O O . HIS A 1 101 ? -21.495 -7.922 53.120 1.00 58.75 101 HIS A O 1
ATOM 790 N N . THR A 1 102 ? -21.453 -6.397 51.503 1.00 52.31 102 THR A N 1
ATOM 791 C CA . THR A 1 102 ? -22.241 -7.261 50.585 1.00 52.31 102 THR A CA 1
ATOM 792 C C . THR A 1 102 ? -21.878 -7.078 49.108 1.00 52.31 102 THR A C 1
ATOM 794 O O . THR A 1 102 ? -21.852 -5.972 48.576 1.00 52.31 102 THR A O 1
ATOM 797 N N . THR A 1 103 ? -21.589 -8.195 48.434 1.00 49.44 103 THR A N 1
ATOM 798 C CA . THR A 1 103 ? -21.215 -8.265 47.013 1.00 49.44 103 THR A CA 1
ATOM 799 C C . THR A 1 103 ? -22.457 -8.278 46.124 1.00 49.44 103 THR A C 1
ATOM 801 O O . THR A 1 103 ? -22.885 -9.345 45.702 1.00 49.44 103 THR A O 1
ATOM 804 N N . LEU A 1 104 ? -23.032 -7.116 45.810 1.00 42.19 104 LEU A N 1
ATOM 805 C CA . LEU A 1 104 ? -23.917 -6.953 44.648 1.00 42.19 104 LEU A CA 1
ATOM 806 C C . LEU A 1 104 ? -23.671 -5.571 44.028 1.00 42.19 104 LEU A C 1
ATOM 808 O O . LEU A 1 104 ? -24.173 -4.558 44.506 1.00 42.19 104 LEU A O 1
ATOM 812 N N . ALA A 1 105 ? -22.843 -5.522 42.983 1.00 49.16 105 ALA A N 1
ATOM 813 C CA . ALA A 1 105 ? -22.568 -4.299 42.236 1.00 49.16 105 ALA A CA 1
ATOM 814 C C . ALA A 1 105 ? -23.760 -3.956 41.324 1.00 49.16 105 ALA A C 1
ATOM 816 O O . ALA A 1 105 ? -24.181 -4.790 40.524 1.00 49.16 105 ALA A O 1
ATOM 817 N N . SER A 1 106 ? -24.294 -2.736 41.419 1.00 50.34 106 SER A N 1
ATOM 818 C CA . SER A 1 106 ? -25.289 -2.210 40.477 1.00 50.34 106 SER A CA 1
ATOM 819 C C . SER A 1 106 ? -24.615 -1.345 39.403 1.00 50.34 106 SER A C 1
ATOM 821 O O . SER A 1 106 ? -23.785 -0.487 39.702 1.00 50.34 106 SER A O 1
ATOM 823 N N . LEU A 1 107 ? -24.958 -1.598 38.134 1.00 49.69 107 LEU A N 1
ATOM 824 C CA . LEU A 1 107 ? -24.488 -0.838 36.970 1.00 49.69 107 LEU A CA 1
ATOM 825 C C . LEU A 1 107 ? -25.187 0.530 36.933 1.00 49.69 107 LEU A C 1
ATOM 827 O O . LEU A 1 107 ? -26.407 0.588 36.800 1.00 49.69 107 LEU A O 1
ATOM 831 N N . LEU A 1 108 ? -24.433 1.627 37.026 1.00 52.97 108 LEU A N 1
ATOM 832 C CA . LEU A 1 108 ? -24.949 2.981 36.797 1.00 52.97 108 LEU A CA 1
ATOM 833 C C . LEU A 1 108 ? -24.657 3.376 35.337 1.00 52.97 108 LEU A C 1
ATOM 835 O O . LEU A 1 108 ? -23.498 3.415 34.933 1.00 52.97 108 LEU A O 1
ATOM 839 N N . SER A 1 109 ? -25.689 3.622 34.529 1.00 52.84 109 SER A N 1
ATOM 840 C CA . SER A 1 109 ? -25.577 3.932 33.092 1.00 52.84 109 SER A CA 1
ATOM 841 C C . SER A 1 109 ? -25.641 5.437 32.748 1.00 52.84 109 SER A C 1
ATOM 843 O O . SER A 1 109 ? -26.393 6.163 33.392 1.00 52.84 109 SER A O 1
ATOM 845 N N . ALA A 1 110 ? -25.004 5.796 31.612 1.00 49.69 110 ALA A N 1
ATOM 846 C CA . ALA A 1 110 ? -25.247 6.920 30.662 1.00 49.69 110 ALA A CA 1
ATOM 847 C C . ALA A 1 110 ? -24.536 8.289 30.898 1.00 49.69 110 ALA A C 1
ATOM 849 O O . ALA A 1 110 ? -24.237 8.623 32.042 1.00 49.69 110 ALA A O 1
ATOM 850 N N . PRO A 1 111 ? -24.211 9.071 29.826 1.00 46.12 111 PRO A N 1
ATOM 851 C CA . PRO A 1 111 ? -25.218 9.865 29.093 1.00 46.12 111 PRO A CA 1
ATOM 852 C C . PRO A 1 111 ? -25.097 9.895 27.543 1.00 46.12 111 PRO A C 1
ATOM 854 O O . PRO A 1 111 ? -24.189 9.322 26.947 1.00 46.12 111 PRO A O 1
ATOM 857 N N . LEU A 1 112 ? -26.093 10.552 26.930 1.00 45.00 112 LEU A N 1
ATOM 858 C CA . LEU A 1 112 ? -26.394 10.719 25.502 1.00 45.00 112 LEU A CA 1
ATOM 859 C C . LEU A 1 112 ? -25.306 11.437 24.682 1.00 45.00 112 LEU A C 1
ATOM 861 O O . LEU A 1 112 ? -24.592 12.305 25.177 1.00 45.00 112 LEU A O 1
ATOM 865 N N . ILE A 1 113 ? -25.275 11.078 23.397 1.00 41.84 113 ILE A N 1
ATOM 866 C CA . ILE A 1 113 ? -24.538 11.713 22.297 1.00 41.84 113 ILE A CA 1
ATOM 867 C C . ILE A 1 113 ? -25.028 13.163 22.115 1.00 41.84 113 ILE A C 1
ATOM 869 O O . ILE A 1 113 ? -26.231 13.409 22.225 1.00 41.84 113 ILE A O 1
ATOM 873 N N . ASN A 1 114 ? -24.121 14.083 21.771 1.00 38.12 114 ASN A N 1
ATOM 874 C CA . ASN A 1 114 ? -24.450 15.240 20.931 1.00 38.12 114 ASN A CA 1
ATOM 875 C C . ASN A 1 114 ? -23.824 15.044 19.554 1.00 38.12 114 ASN A C 1
ATOM 877 O O . ASN A 1 114 ? -22.630 14.671 19.528 1.00 38.12 114 ASN A O 1
#

Radius of gyration: 31.34 Å; Cα contacts (8 Å, |Δi|>4): 96; chains: 1; bounding box: 66×38×104 Å

Nearest PDB structures (foldseek):
  8v57-assembly1_D  TM=6.821E-01  e=4.753E-04  Mus musculus
  6uio-assembly1_D  TM=8.950E-01  e=9.265E-03  Mus musculus
  2ch9-assembly1_A-2  TM=6.381E-01  e=1.469E-03  Homo sapiens
  4it7-assembly4_D  TM=6.397E-01  e=1.756E-03  Ascaris lumbricoides
  6saz-assembly2_D  TM=5.566E-01  e=3.472E-01  Homo sapiens